Protein AF-A0A9W8CQY1-F1 (afdb_monomer_lite)

Structure (mmCIF, N/CA/C/O backbone):
data_AF-A0A9W8CQY1-F1
#
_entry.id   AF-A0A9W8CQY1-F1
#
loop_
_atom_site.group_PDB
_atom_site.id
_atom_site.type_symbol
_atom_site.label_atom_id
_atom_site.label_alt_id
_atom_site.label_comp_id
_atom_site.label_asym_id
_atom_site.label_entity_id
_atom_site.label_seq_id
_atom_site.pdbx_PDB_ins_code
_atom_site.Cartn_x
_atom_site.Cartn_y
_atom_site.Cartn_z
_atom_site.occupancy
_atom_site.B_iso_or_equiv
_atom_site.auth_seq_id
_atom_site.auth_comp_id
_atom_site.auth_asym_id
_atom_site.auth_atom_id
_atom_site.pdbx_PDB_model_num
ATOM 1 N N . MET A 1 1 ? -12.878 41.754 -20.329 1.00 38.31 1 MET A N 1
ATOM 2 C CA . MET A 1 1 ? -12.274 40.707 -21.181 1.00 38.31 1 MET A CA 1
ATOM 3 C C . MET A 1 1 ? -12.087 39.470 -20.319 1.00 38.31 1 MET A C 1
ATOM 5 O O . MET A 1 1 ? -11.327 39.525 -19.364 1.00 38.31 1 MET A O 1
ATOM 9 N N . GLY A 1 2 ? -12.893 38.433 -20.559 1.00 45.59 2 GLY A N 1
ATOM 10 C CA . GLY A 1 2 ? -12.951 37.233 -19.725 1.00 45.59 2 GLY A CA 1
ATOM 11 C C . GLY A 1 2 ? -11.709 36.362 -19.889 1.00 45.59 2 GLY A C 1
ATOM 12 O O . GLY A 1 2 ? -11.455 35.841 -20.972 1.00 45.59 2 GLY A O 1
ATOM 13 N N . GLY A 1 3 ? -10.945 36.204 -18.808 1.00 45.28 3 GLY A N 1
ATOM 14 C CA . GLY A 1 3 ? -9.911 35.182 -18.698 1.00 45.28 3 GLY A CA 1
ATOM 15 C C . GLY A 1 3 ? -10.585 33.842 -18.446 1.00 45.28 3 GLY A C 1
ATOM 16 O O . GLY A 1 3 ? -10.948 33.540 -17.314 1.00 45.28 3 GLY A O 1
ATOM 17 N N . GLY A 1 4 ? -10.808 33.076 -19.513 1.00 42.25 4 GLY A N 1
ATOM 18 C CA . GLY A 1 4 ? -11.344 31.724 -19.429 1.00 42.25 4 GLY A CA 1
ATOM 19 C C . GLY A 1 4 ? -10.431 30.850 -18.578 1.00 42.25 4 GLY A C 1
ATOM 20 O O . GLY A 1 4 ? -9.356 30.440 -19.016 1.00 42.25 4 GLY A O 1
ATOM 21 N N . CYS A 1 5 ? -10.869 30.564 -17.359 1.00 50.16 5 CYS A N 1
ATOM 22 C CA . CYS A 1 5 ? -10.367 29.485 -16.528 1.00 50.16 5 CYS A CA 1
ATOM 23 C C . CYS A 1 5 ? -10.627 28.172 -17.277 1.00 50.16 5 CYS A C 1
ATOM 25 O O . CYS A 1 5 ? -11.699 27.578 -17.193 1.00 50.16 5 CYS A O 1
ATOM 27 N N . ARG A 1 6 ? -9.641 27.750 -18.074 1.00 47.09 6 ARG A N 1
ATOM 28 C CA . ARG A 1 6 ? -9.613 26.457 -18.757 1.00 47.09 6 ARG A CA 1
ATOM 29 C C . ARG A 1 6 ? -9.433 25.374 -17.688 1.00 47.09 6 ARG A C 1
ATOM 31 O O . ARG A 1 6 ? -8.318 24.942 -17.410 1.00 47.09 6 ARG A O 1
ATOM 38 N N . TYR A 1 7 ? -10.535 25.002 -17.038 1.00 51.28 7 TYR A N 1
ATOM 39 C CA . TYR A 1 7 ? -10.606 23.799 -16.216 1.00 51.28 7 TYR A CA 1
ATOM 40 C C . TYR A 1 7 ? -10.305 22.574 -17.100 1.00 51.28 7 TYR A C 1
ATOM 42 O O . TYR A 1 7 ? -10.665 22.568 -18.278 1.00 51.28 7 TYR A O 1
ATOM 50 N N . PRO A 1 8 ? -9.567 21.577 -16.590 1.00 56.34 8 PRO A N 1
ATOM 51 C CA . PRO A 1 8 ? -8.800 20.677 -17.433 1.00 56.34 8 PRO A CA 1
ATOM 52 C C . PRO A 1 8 ? -9.6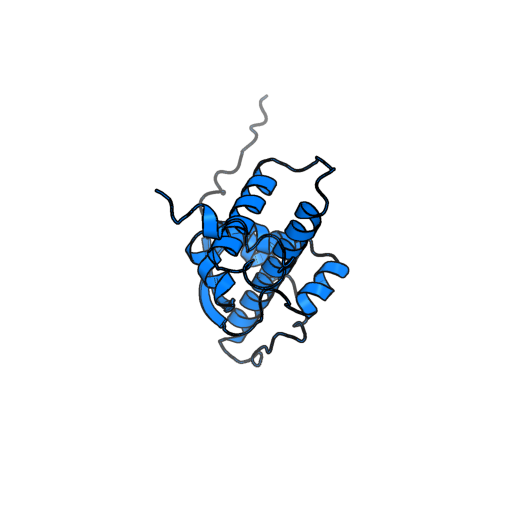37 19.477 -17.895 1.00 56.34 8 PRO A C 1
ATOM 54 O O . PRO A 1 8 ? -9.929 18.574 -17.118 1.00 56.34 8 PRO A O 1
ATOM 57 N N . ASP A 1 9 ? -9.889 19.383 -19.200 1.00 48.03 9 ASP A N 1
ATOM 58 C CA . ASP A 1 9 ? -10.390 18.179 -19.892 1.00 48.03 9 ASP A CA 1
ATOM 59 C C . ASP A 1 9 ? -9.465 16.938 -19.766 1.00 48.03 9 ASP A C 1
ATOM 61 O O . ASP A 1 9 ? -9.779 15.850 -20.247 1.00 48.03 9 ASP A O 1
ATOM 65 N N . GLY A 1 10 ? -8.314 17.067 -19.096 1.00 50.53 10 GLY A N 1
ATOM 66 C CA . GLY A 1 10 ? -7.319 16.006 -18.902 1.00 50.53 10 GLY A CA 1
ATOM 67 C C . GLY A 1 10 ? -7.582 15.044 -17.735 1.00 50.53 10 GLY A C 1
ATOM 68 O O . GLY A 1 10 ? -6.742 14.185 -17.471 1.00 50.53 10 GLY A O 1
ATOM 69 N N . ILE A 1 11 ? -8.709 15.166 -17.021 1.00 50.62 11 ILE A N 1
ATOM 70 C CA . ILE A 1 11 ? -9.059 14.280 -15.885 1.00 50.62 11 ILE A CA 1
ATOM 71 C C . ILE A 1 11 ? -9.580 12.911 -16.373 1.00 50.62 11 ILE A C 1
ATOM 73 O O . ILE A 1 11 ? -9.743 11.975 -15.591 1.00 50.62 11 ILE A O 1
ATOM 77 N N . ARG A 1 12 ? -9.779 12.744 -17.686 1.00 48.25 12 ARG A N 1
ATOM 78 C CA . ARG A 1 12 ? -10.209 11.481 -18.294 1.00 48.25 12 ARG A CA 1
ATOM 79 C C . ARG A 1 12 ? -9.063 10.460 -18.294 1.00 48.25 12 ARG A C 1
ATOM 81 O O . ARG A 1 12 ? -8.272 10.346 -19.223 1.00 48.25 12 ARG A O 1
ATOM 88 N N . GLU A 1 13 ? -8.992 9.740 -17.177 1.00 56.81 13 GLU A N 1
ATOM 89 C CA . GLU A 1 13 ? -8.629 8.323 -17.092 1.00 56.81 13 GLU A CA 1
ATOM 90 C C . GLU A 1 13 ? -7.217 7.960 -17.547 1.00 56.81 13 GLU A C 1
ATOM 92 O O . GLU A 1 13 ? -6.976 7.080 -18.371 1.00 56.81 13 GLU A O 1
ATOM 97 N N . SER A 1 14 ? -6.232 8.563 -16.892 1.00 62.22 14 SER A N 1
ATOM 98 C CA . SER A 1 14 ? -4.876 8.030 -16.915 1.00 62.22 14 SER A CA 1
ATOM 99 C C . SER A 1 14 ? -4.710 6.862 -15.930 1.00 62.22 14 SER A C 1
ATOM 101 O O . SER A 1 14 ? -3.939 6.925 -14.972 1.00 62.22 14 SER A O 1
ATOM 103 N N . VAL A 1 15 ? -5.478 5.792 -16.151 1.00 73.81 15 VAL A N 1
ATOM 104 C CA . VAL A 1 15 ? -5.429 4.574 -15.334 1.00 73.81 15 VAL A CA 1
ATOM 105 C C . VAL A 1 15 ? -4.154 3.799 -15.667 1.00 73.81 15 VAL A C 1
ATOM 107 O O . VAL A 1 15 ? -3.946 3.349 -16.791 1.00 73.81 15 VAL A O 1
ATOM 110 N N . HIS A 1 16 ? -3.287 3.638 -14.675 1.00 83.56 16 HIS A N 1
ATOM 111 C CA . HIS A 1 16 ? -2.088 2.820 -14.716 1.00 83.56 16 HIS A CA 1
ATOM 112 C C . HIS A 1 16 ? -2.330 1.521 -13.942 1.00 83.56 16 HIS A C 1
ATOM 114 O O . HIS A 1 16 ? -2.717 1.545 -12.777 1.00 83.56 16 HIS A O 1
ATOM 120 N N . ARG A 1 17 ? -2.104 0.369 -14.574 1.00 86.88 17 ARG A N 1
ATOM 121 C CA . ARG A 1 17 ? -2.207 -0.939 -13.914 1.00 86.88 17 ARG A CA 1
ATOM 122 C C . ARG A 1 17 ? -0.811 -1.464 -13.626 1.00 86.88 17 ARG A C 1
ATOM 124 O O . ARG A 1 17 ? -0.021 -1.605 -14.554 1.00 86.88 17 ARG A O 1
ATOM 131 N N . ALA A 1 18 ? -0.543 -1.789 -12.368 1.00 87.69 18 ALA A N 1
ATOM 132 C CA . ALA A 1 18 ? 0.718 -2.388 -11.952 1.00 87.69 18 ALA A CA 1
ATOM 133 C C . ALA A 1 18 ? 0.462 -3.667 -11.150 1.00 87.69 18 ALA A C 1
ATOM 135 O O . ALA A 1 18 ? -0.515 -3.769 -10.406 1.00 87.69 18 ALA A O 1
ATOM 136 N N . ARG A 1 19 ? 1.342 -4.656 -11.324 1.00 90.94 19 ARG A N 1
ATOM 137 C CA . ARG A 1 19 ? 1.359 -5.854 -10.481 1.00 90.94 19 ARG A CA 1
ATOM 138 C C . ARG A 1 19 ? 2.045 -5.511 -9.167 1.00 90.94 19 ARG A C 1
ATOM 140 O O . ARG A 1 19 ? 3.147 -4.969 -9.186 1.00 90.94 19 ARG A O 1
ATOM 147 N N . CYS A 1 20 ? 1.397 -5.843 -8.061 1.00 90.06 20 CYS A N 1
ATOM 148 C CA . CYS A 1 20 ? 1.885 -5.598 -6.714 1.00 90.06 20 CYS A CA 1
ATOM 149 C C . CYS A 1 20 ? 1.756 -6.884 -5.894 1.00 90.06 20 CYS A C 1
ATOM 151 O O . CYS A 1 20 ? 0.713 -7.538 -5.931 1.00 90.06 20 CYS A O 1
ATOM 153 N N . LYS A 1 21 ? 2.797 -7.231 -5.133 1.00 90.12 21 LYS A N 1
ATOM 154 C CA . LYS A 1 21 ? 2.744 -8.328 -4.158 1.00 90.12 21 LYS A CA 1
ATOM 155 C C . LYS A 1 21 ? 2.216 -7.773 -2.836 1.00 90.12 21 LYS A C 1
ATOM 157 O O . LYS A 1 21 ? 2.933 -7.046 -2.155 1.00 90.12 21 LYS A O 1
ATOM 162 N N . LEU A 1 22 ? 0.958 -8.057 -2.512 1.00 89.56 22 LEU A N 1
ATOM 163 C CA . LEU A 1 22 ? 0.265 -7.473 -1.362 1.00 89.56 22 LEU A CA 1
ATOM 164 C C . LEU A 1 22 ? -0.163 -8.540 -0.357 1.00 89.56 22 LEU A C 1
ATOM 166 O O . LEU A 1 22 ? -0.521 -9.639 -0.780 1.00 89.56 22 LEU A O 1
ATOM 170 N N . PRO A 1 23 ? -0.186 -8.225 0.950 1.00 88.56 23 PRO A N 1
ATOM 171 C CA . PRO A 1 23 ? -0.854 -9.056 1.943 1.00 88.56 23 PRO A CA 1
ATOM 172 C C . PRO A 1 23 ? -2.290 -9.380 1.520 1.00 88.56 23 PRO A C 1
ATOM 174 O O . PRO A 1 23 ? -2.999 -8.507 1.010 1.00 88.56 23 PRO A O 1
ATOM 177 N N . VAL A 1 24 ? -2.730 -10.619 1.751 1.00 85.94 24 VAL A N 1
ATOM 178 C CA . VAL A 1 24 ? -4.077 -11.092 1.370 1.00 85.94 24 VAL A CA 1
ATOM 179 C C . VAL A 1 24 ? -5.20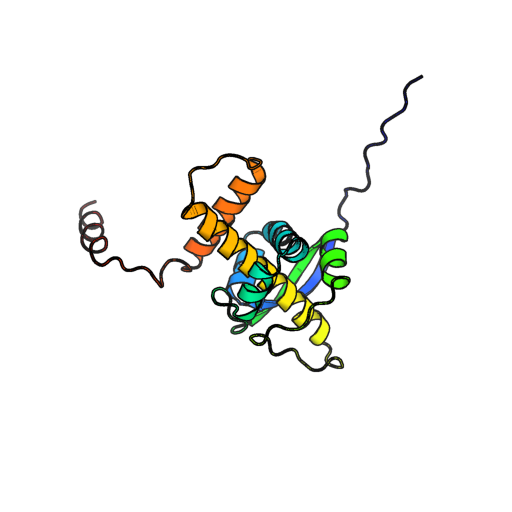9 -10.167 1.858 1.00 85.94 24 VAL A C 1
ATOM 181 O O . VAL A 1 24 ? -6.087 -9.861 1.050 1.00 85.94 24 VAL A O 1
ATOM 184 N N . PRO A 1 25 ? -5.196 -9.636 3.100 1.00 82.00 25 PRO A N 1
ATOM 185 C CA . PRO A 1 25 ? -6.254 -8.731 3.559 1.00 82.00 25 PRO A CA 1
ATOM 186 C C . PRO A 1 25 ? -6.356 -7.453 2.716 1.00 82.00 25 PRO A C 1
ATOM 188 O O . PRO A 1 25 ? -7.448 -7.006 2.379 1.00 82.00 25 PRO A O 1
ATOM 191 N N . ILE A 1 26 ? -5.211 -6.894 2.313 1.00 84.31 26 ILE A N 1
ATOM 192 C CA . ILE A 1 26 ? -5.153 -5.682 1.487 1.00 84.31 26 ILE A CA 1
ATOM 193 C C . ILE A 1 26 ? -5.601 -5.987 0.057 1.00 84.31 26 ILE A C 1
ATOM 195 O O . ILE A 1 26 ? -6.320 -5.199 -0.554 1.00 84.31 26 ILE A O 1
ATOM 199 N N . ALA A 1 27 ? -5.188 -7.135 -0.480 1.00 87.62 27 ALA A N 1
ATOM 200 C CA . ALA A 1 27 ? -5.620 -7.591 -1.794 1.00 87.62 27 ALA A CA 1
ATOM 201 C C . ALA A 1 27 ? -7.150 -7.724 -1.873 1.00 87.62 27 ALA A C 1
ATOM 203 O O . ALA A 1 27 ? -7.748 -7.253 -2.839 1.00 87.62 27 ALA A O 1
ATOM 204 N N . ASN A 1 28 ? -7.775 -8.300 -0.843 1.00 83.56 28 ASN A N 1
ATOM 205 C CA . ASN A 1 28 ? -9.229 -8.423 -0.770 1.00 83.56 28 ASN A CA 1
ATOM 206 C C . ASN A 1 28 ? -9.905 -7.056 -0.619 1.00 83.56 28 ASN A C 1
ATOM 208 O O . ASN A 1 28 ? -10.868 -6.775 -1.327 1.00 83.56 28 ASN A O 1
ATOM 212 N N . ALA A 1 29 ? -9.360 -6.176 0.225 1.00 81.56 29 ALA A N 1
ATOM 213 C CA . ALA A 1 29 ? -9.879 -4.824 0.392 1.00 81.56 29 ALA A CA 1
ATOM 214 C C . ALA A 1 29 ? -9.902 -4.032 -0.924 1.00 81.56 29 ALA A C 1
ATOM 216 O O . ALA A 1 29 ? -10.909 -3.421 -1.265 1.00 81.56 29 ALA A O 1
ATOM 217 N N . LEU A 1 30 ? -8.822 -4.107 -1.704 1.00 83.50 30 LEU A N 1
ATOM 218 C CA . LEU A 1 30 ? -8.735 -3.465 -3.018 1.00 83.50 30 LEU A CA 1
ATOM 219 C C . LEU A 1 30 ? -9.613 -4.127 -4.088 1.00 83.50 30 LEU A C 1
ATOM 221 O O . LEU A 1 30 ? -9.913 -3.493 -5.101 1.00 83.50 30 LEU A O 1
ATOM 225 N N . ALA A 1 31 ? -9.977 -5.398 -3.906 1.00 83.44 31 ALA A N 1
ATOM 226 C CA . ALA A 1 31 ? -10.900 -6.089 -4.798 1.00 83.44 31 ALA A CA 1
ATOM 227 C C . ALA A 1 31 ? -12.345 -5.613 -4.591 1.00 83.44 31 ALA A C 1
ATOM 229 O O . ALA A 1 31 ? -13.089 -5.520 -5.565 1.00 83.44 31 ALA A O 1
ATOM 230 N N . GLU A 1 32 ? -12.720 -5.293 -3.350 1.00 81.31 32 GLU A N 1
ATOM 231 C CA . GLU A 1 32 ? -14.036 -4.737 -3.027 1.00 81.31 32 GLU A CA 1
ATOM 232 C C . GLU A 1 32 ? -14.121 -3.244 -3.337 1.00 81.31 32 GLU A C 1
ATOM 234 O O . GLU A 1 32 ? -15.054 -2.809 -4.009 1.00 81.31 32 GLU A O 1
ATOM 239 N N . ASP A 1 33 ? -13.124 -2.476 -2.895 1.00 78.19 33 ASP A N 1
ATOM 240 C CA . ASP A 1 33 ? -13.054 -1.041 -3.136 1.00 78.19 33 ASP A CA 1
ATOM 241 C C . ASP A 1 33 ? -11.665 -0.619 -3.656 1.00 78.19 33 ASP A C 1
ATOM 243 O O . ASP A 1 33 ? -10.721 -0.390 -2.887 1.00 78.19 33 ASP A O 1
ATOM 247 N N . PRO A 1 34 ? -11.513 -0.463 -4.984 1.00 81.38 34 PRO A N 1
ATOM 248 C CA . PRO A 1 34 ? -10.261 -0.020 -5.576 1.00 81.38 34 PRO A CA 1
ATOM 249 C C . PRO A 1 34 ? -9.949 1.461 -5.305 1.00 81.38 34 PRO A C 1
ATOM 251 O O . PRO A 1 34 ? -8.830 1.881 -5.598 1.00 81.38 34 PRO A O 1
ATOM 254 N N . GLN A 1 35 ? -10.880 2.270 -4.779 1.00 80.62 35 GLN A N 1
ATOM 255 C CA . GLN A 1 35 ? -10.640 3.692 -4.494 1.00 80.62 35 GLN A CA 1
ATOM 256 C C . GLN A 1 35 ? -9.749 3.895 -3.261 1.00 80.62 35 GLN A C 1
ATOM 258 O O . GLN A 1 35 ? -9.007 4.878 -3.195 1.00 80.62 35 GLN A O 1
ATOM 263 N N . LEU A 1 36 ? -9.714 2.918 -2.348 1.00 82.06 36 LEU A N 1
ATOM 264 C CA . LEU A 1 36 ? -8.885 2.935 -1.135 1.00 82.06 36 LEU A CA 1
ATOM 265 C C . LEU A 1 36 ? -7.389 3.083 -1.413 1.00 82.06 36 LEU A C 1
ATOM 267 O O . LEU A 1 36 ? -6.637 3.588 -0.575 1.00 82.06 36 LEU A O 1
ATOM 271 N N . ILE A 1 37 ? -6.943 2.689 -2.608 1.00 86.56 37 ILE A N 1
ATOM 272 C CA . ILE A 1 37 ? -5.551 2.861 -3.017 1.00 86.56 37 ILE A CA 1
ATOM 273 C C . ILE A 1 37 ? -5.122 4.331 -2.993 1.00 86.56 37 ILE A C 1
ATOM 275 O O . ILE A 1 37 ? -3.962 4.620 -2.710 1.00 86.56 37 ILE A O 1
ATOM 279 N N . ALA A 1 38 ? -6.043 5.262 -3.263 1.00 84.94 38 ALA A N 1
ATOM 280 C CA . ALA A 1 38 ? -5.760 6.690 -3.258 1.00 84.94 38 ALA A CA 1
ATOM 281 C C . ALA A 1 38 ? -5.333 7.153 -1.865 1.00 84.94 38 ALA A C 1
ATOM 283 O O . ALA A 1 38 ? -4.241 7.702 -1.713 1.00 84.94 38 ALA A O 1
ATOM 284 N N . ALA A 1 39 ? -6.146 6.832 -0.857 1.00 83.19 39 ALA A N 1
ATOM 285 C CA . ALA A 1 39 ? -5.869 7.160 0.533 1.00 83.19 39 ALA A CA 1
ATOM 286 C C . ALA A 1 39 ? -4.566 6.501 1.013 1.00 83.19 39 ALA A C 1
ATOM 288 O O . ALA A 1 39 ? -3.755 7.140 1.681 1.00 83.19 39 ALA A O 1
ATOM 289 N N . ALA A 1 40 ? -4.320 5.239 0.637 1.00 87.00 40 ALA A N 1
ATOM 290 C CA . ALA A 1 40 ? -3.115 4.523 1.058 1.00 87.00 40 ALA A CA 1
ATOM 291 C C . ALA A 1 40 ? -1.842 5.159 0.480 1.00 87.00 40 ALA A C 1
ATOM 293 O O . ALA A 1 40 ? -0.836 5.307 1.176 1.00 87.00 40 ALA A O 1
ATOM 294 N N . VAL A 1 41 ? -1.886 5.572 -0.790 1.00 87.69 41 VAL A N 1
ATOM 295 C CA . VAL A 1 41 ? -0.778 6.274 -1.452 1.00 87.69 41 VAL A CA 1
ATOM 296 C C . VAL A 1 41 ? -0.514 7.625 -0.798 1.00 87.69 41 VAL A C 1
ATOM 298 O O . VAL A 1 41 ? 0.646 7.999 -0.622 1.00 87.69 41 VAL A O 1
ATOM 301 N N . GLU A 1 42 ? -1.564 8.363 -0.447 1.00 85.62 42 GLU A N 1
ATOM 302 C CA . GLU A 1 42 ? -1.424 9.664 0.204 1.00 85.62 42 GLU A CA 1
ATOM 303 C C . GLU A 1 42 ? -0.846 9.539 1.605 1.00 85.62 42 GLU A C 1
ATOM 305 O O . GLU A 1 42 ? 0.161 10.187 1.877 1.00 85.62 42 GLU A O 1
ATOM 310 N N . ALA A 1 43 ? -1.365 8.625 2.426 1.00 85.31 43 ALA A N 1
ATOM 311 C CA . ALA A 1 43 ? -0.826 8.345 3.754 1.00 85.31 43 ALA A CA 1
ATOM 312 C C . ALA A 1 43 ? 0.648 7.918 3.714 1.00 85.31 43 ALA A C 1
ATOM 314 O O . ALA A 1 43 ? 1.442 8.297 4.573 1.00 85.31 43 ALA A O 1
ATOM 315 N N . PHE A 1 44 ? 1.044 7.153 2.694 1.00 86.25 44 PHE A N 1
ATOM 316 C CA . PHE A 1 44 ? 2.441 6.788 2.488 1.00 86.25 44 PHE A CA 1
ATOM 317 C C . PHE A 1 44 ? 3.318 7.981 2.078 1.00 86.25 44 PHE A C 1
ATOM 319 O O . PHE A 1 44 ? 4.485 8.063 2.477 1.00 86.25 44 PHE A O 1
ATOM 326 N N . TYR A 1 45 ? 2.788 8.880 1.247 1.00 83.81 45 TYR A N 1
ATOM 327 C CA . TYR A 1 45 ? 3.514 10.045 0.748 1.00 83.81 45 TYR A CA 1
ATOM 328 C C . TYR A 1 45 ? 3.662 11.133 1.818 1.00 83.81 45 TYR A C 1
ATOM 330 O O . TYR A 1 45 ? 4.734 11.716 1.941 1.00 83.81 45 TYR A O 1
ATOM 338 N N . SER A 1 46 ? 2.625 11.372 2.621 1.00 82.31 46 SER A N 1
ATOM 339 C CA . SER A 1 46 ? 2.612 12.358 3.707 1.00 82.31 46 SER A CA 1
ATOM 340 C C . SER A 1 46 ? 3.162 11.812 5.029 1.00 82.31 46 SER A C 1
ATOM 342 O O . SER A 1 46 ? 2.848 12.357 6.084 1.00 82.31 46 SER A O 1
ATOM 344 N N . ARG A 1 47 ? 3.908 10.699 5.006 1.00 79.75 47 ARG A N 1
ATOM 345 C CA . ARG A 1 47 ? 4.254 9.976 6.232 1.00 79.75 47 ARG A CA 1
ATOM 346 C C . ARG A 1 47 ? 5.276 10.708 7.104 1.00 79.75 47 ARG A C 1
ATOM 348 O O . ARG A 1 47 ? 6.307 11.167 6.614 1.00 79.75 47 ARG A O 1
ATOM 355 N N . ASP A 1 48 ? 5.059 10.662 8.413 1.00 80.44 48 ASP A N 1
ATOM 356 C CA . ASP A 1 48 ? 5.984 11.173 9.426 1.00 80.44 48 ASP A CA 1
ATOM 357 C C . ASP A 1 48 ? 7.005 10.115 9.903 1.00 80.44 48 ASP A C 1
ATOM 359 O O . ASP A 1 48 ? 6.814 8.901 9.728 1.00 80.44 48 ASP A O 1
ATOM 363 N N . PRO A 1 49 ? 8.095 10.520 10.589 1.00 79.00 49 PRO A N 1
ATOM 364 C CA . PRO A 1 49 ? 9.059 9.585 11.178 1.00 79.00 49 PRO A CA 1
ATOM 365 C C . PRO A 1 49 ? 8.430 8.587 12.163 1.00 79.00 49 PRO A C 1
ATOM 367 O O . PRO A 1 49 ? 8.871 7.440 12.250 1.00 79.00 49 PRO A O 1
ATOM 370 N N . ALA A 1 50 ? 7.381 8.992 12.887 1.00 77.94 50 ALA A N 1
ATOM 371 C CA . ALA A 1 50 ? 6.630 8.106 13.776 1.00 77.94 50 ALA A CA 1
ATOM 372 C C . ALA A 1 50 ? 5.878 7.016 12.994 1.00 77.94 50 ALA A C 1
ATOM 374 O O . ALA A 1 50 ? 5.951 5.840 13.345 1.00 77.94 50 ALA A O 1
ATOM 375 N N . GLN A 1 51 ? 5.231 7.388 11.889 1.00 79.25 51 GLN A N 1
ATOM 376 C CA . GLN A 1 51 ? 4.508 6.473 11.002 1.00 79.25 51 GLN A CA 1
ATOM 377 C C . GLN A 1 51 ? 5.458 5.511 10.277 1.00 79.25 51 GLN A C 1
ATOM 379 O O . GLN A 1 51 ? 5.155 4.331 10.125 1.00 79.25 51 GLN A O 1
ATOM 384 N N . THR A 1 52 ? 6.666 5.969 9.939 1.00 78.25 52 THR A N 1
ATOM 385 C CA . THR A 1 52 ? 7.714 5.112 9.360 1.00 78.25 52 THR A CA 1
ATOM 386 C C . THR A 1 52 ? 8.118 3.968 10.302 1.00 78.25 52 THR A C 1
ATOM 388 O O . THR A 1 52 ? 8.420 2.871 9.833 1.00 78.25 52 THR A O 1
ATOM 391 N N . LYS A 1 53 ? 8.081 4.172 11.629 1.00 78.75 53 LYS A N 1
ATOM 392 C CA . LYS A 1 53 ? 8.341 3.097 12.606 1.00 78.75 53 LYS A CA 1
ATOM 393 C C . LYS A 1 53 ? 7.237 2.038 12.619 1.00 78.75 53 LYS A C 1
ATOM 395 O O . LYS A 1 53 ? 7.549 0.864 12.787 1.00 78.75 53 LYS A O 1
ATOM 400 N N . VAL A 1 54 ? 5.982 2.440 12.411 1.00 76.75 54 VAL A N 1
ATOM 401 C CA . VAL A 1 54 ? 4.830 1.523 12.330 1.00 76.75 54 VAL A CA 1
ATOM 402 C C . VAL A 1 54 ? 4.943 0.646 11.081 1.00 76.75 54 VAL A C 1
ATOM 404 O O . VAL A 1 54 ? 4.883 -0.576 11.185 1.00 76.75 54 VAL A O 1
ATOM 407 N N . CYS A 1 55 ? 5.279 1.245 9.931 1.00 78.62 55 CYS A N 1
ATOM 408 C CA . CYS A 1 55 ? 5.630 0.510 8.707 1.00 78.62 55 CYS A CA 1
ATOM 409 C C . CYS A 1 55 ? 6.797 -0.466 8.904 1.00 78.62 55 CYS A C 1
ATOM 411 O O . CYS A 1 55 ? 6.913 -1.449 8.182 1.00 78.62 55 CYS A O 1
ATOM 413 N N . GLY A 1 56 ? 7.684 -0.169 9.859 1.00 74.50 56 GLY A N 1
ATOM 414 C CA . GLY A 1 56 ? 8.784 -1.025 10.294 1.00 74.50 56 GLY A CA 1
ATOM 415 C C . GLY A 1 56 ? 8.325 -2.389 10.802 1.00 74.50 56 GLY A C 1
ATOM 416 O O . GLY A 1 56 ? 8.974 -3.398 10.524 1.00 74.50 56 GLY A O 1
ATOM 417 N N . ARG A 1 57 ? 7.228 -2.390 11.563 1.00 72.62 57 ARG A N 1
ATOM 418 C CA . ARG A 1 57 ? 6.723 -3.561 12.281 1.00 72.62 57 ARG A CA 1
ATOM 419 C C . ARG A 1 57 ? 5.635 -4.302 11.518 1.00 72.62 57 ARG A C 1
ATOM 421 O O . ARG A 1 57 ? 5.575 -5.515 11.654 1.00 72.62 57 ARG A O 1
ATOM 428 N N . MET A 1 58 ? 4.838 -3.593 10.708 1.00 76.38 58 MET A N 1
ATOM 429 C CA . MET A 1 58 ? 3.704 -4.173 9.972 1.00 76.38 58 MET A CA 1
ATOM 430 C C . MET A 1 58 ? 2.823 -5.028 10.896 1.00 76.38 58 MET A C 1
ATOM 432 O O . MET A 1 58 ? 2.547 -6.188 10.599 1.00 76.38 58 MET A O 1
ATOM 436 N N . GLU A 1 59 ? 2.463 -4.472 12.059 1.00 72.00 59 GLU A N 1
ATOM 437 C CA . GLU A 1 59 ? 1.725 -5.200 13.100 1.00 72.00 59 GLU A CA 1
ATOM 438 C C . GLU A 1 59 ? 0.331 -5.587 12.597 1.00 72.00 59 GLU A C 1
ATOM 440 O O . GLU A 1 59 ? -0.144 -6.674 12.921 1.00 72.00 59 GLU A O 1
ATOM 445 N N . ARG A 1 60 ? -0.306 -4.746 11.763 1.00 74.38 60 ARG A N 1
ATOM 446 C CA . ARG A 1 60 ? -1.631 -5.055 11.227 1.00 74.38 60 ARG A CA 1
ATOM 447 C C . ARG A 1 60 ? -1.615 -5.909 9.981 1.00 74.38 60 ARG A C 1
ATOM 449 O O . ARG A 1 60 ? -2.405 -6.846 9.878 1.00 74.38 60 ARG A O 1
ATOM 456 N N . PHE A 1 61 ? -0.799 -5.537 9.005 1.00 81.31 61 PHE A N 1
ATOM 457 C CA . PHE A 1 61 ? -0.766 -6.196 7.708 1.00 81.31 61 PHE A CA 1
ATOM 458 C C . PHE A 1 61 ? 0.567 -6.913 7.531 1.00 81.31 61 PHE A C 1
ATOM 460 O O . PHE A 1 61 ? 1.453 -6.389 6.847 1.00 81.31 61 PHE A O 1
ATOM 467 N N . PRO A 1 62 ? 0.728 -8.112 8.121 1.00 80.19 62 PRO A N 1
ATOM 468 C CA . PRO A 1 62 ? 1.961 -8.856 7.970 1.00 80.19 62 PRO A CA 1
ATOM 469 C C . PRO A 1 62 ? 2.246 -9.104 6.477 1.00 80.19 62 PRO A C 1
ATOM 471 O O . PRO A 1 62 ? 1.324 -9.317 5.682 1.00 80.19 62 PRO A O 1
ATOM 474 N N . PRO A 1 63 ? 3.522 -9.057 6.065 1.00 79.50 63 PRO A N 1
ATOM 475 C CA . PRO A 1 63 ? 3.925 -9.181 4.663 1.00 79.50 63 PRO A CA 1
ATOM 476 C C . PRO A 1 63 ? 3.608 -10.558 4.065 1.00 79.50 63 PRO A C 1
ATOM 478 O O . PRO A 1 63 ? 3.529 -10.696 2.841 1.00 79.50 63 PRO A O 1
ATOM 481 N N . GLU A 1 64 ? 3.398 -11.565 4.912 1.00 81.81 64 GLU A N 1
ATOM 482 C CA . GLU A 1 64 ? 2.922 -12.889 4.533 1.00 81.81 64 GLU A CA 1
ATOM 483 C C . GLU A 1 64 ? 1.709 -13.288 5.391 1.00 81.81 64 GLU A C 1
ATOM 485 O O . GLU A 1 64 ? 1.685 -12.971 6.581 1.00 81.81 64 GLU A O 1
ATOM 490 N N . PRO A 1 65 ? 0.700 -13.974 4.820 1.00 84.31 65 PRO A N 1
ATOM 491 C CA . PRO A 1 65 ? 0.603 -14.423 3.429 1.00 84.31 65 PRO A CA 1
ATOM 492 C C . PRO A 1 65 ? 0.350 -13.267 2.445 1.00 84.31 65 PRO A C 1
ATOM 494 O O . PRO A 1 65 ? -0.462 -12.375 2.699 1.00 84.31 65 PRO A O 1
ATOM 497 N N . SER A 1 66 ? 1.025 -13.300 1.290 1.00 85.50 66 SER A N 1
ATOM 498 C CA . SER A 1 66 ? 0.864 -12.310 0.216 1.00 85.50 66 SER A CA 1
ATOM 499 C C . SE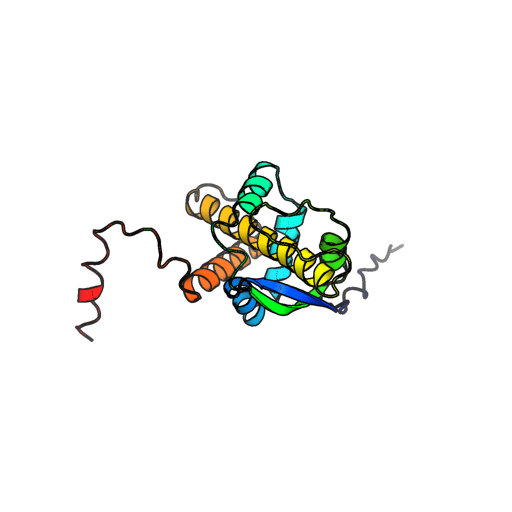R A 1 66 ? 0.484 -12.939 -1.120 1.00 85.50 66 SER A C 1
ATOM 501 O O . SER A 1 66 ? 0.879 -14.056 -1.447 1.00 85.50 66 SER A O 1
ATOM 503 N N . ALA A 1 67 ? -0.280 -12.189 -1.909 1.00 87.19 67 ALA A N 1
ATOM 504 C CA . ALA A 1 67 ? -0.747 -12.560 -3.233 1.00 87.19 67 ALA A CA 1
ATOM 505 C C . ALA A 1 67 ? -0.290 -11.531 -4.275 1.00 87.19 67 ALA A C 1
ATOM 507 O O . ALA A 1 67 ? -0.168 -10.333 -3.999 1.00 87.19 67 ALA A O 1
ATOM 508 N N . MET A 1 68 ? -0.044 -12.002 -5.496 1.00 89.56 68 MET A N 1
ATOM 509 C CA . MET A 1 68 ? 0.241 -11.132 -6.632 1.00 89.56 68 MET A CA 1
ATOM 510 C C . MET A 1 68 ? -1.075 -10.612 -7.207 1.00 89.56 68 MET A C 1
ATOM 512 O O . MET A 1 68 ? -1.864 -11.386 -7.747 1.00 89.56 68 MET A O 1
ATOM 516 N N . VAL A 1 69 ? -1.304 -9.303 -7.124 1.00 89.50 69 VAL A N 1
ATOM 517 C CA . VAL A 1 69 ? -2.545 -8.675 -7.592 1.00 89.50 69 VAL A CA 1
ATOM 518 C C . VAL A 1 69 ? -2.275 -7.508 -8.533 1.00 89.50 69 VAL A C 1
ATOM 520 O O . VAL A 1 69 ? -1.270 -6.806 -8.424 1.00 89.50 69 VAL A O 1
ATOM 523 N N . ALA A 1 70 ? -3.174 -7.304 -9.496 1.00 89.81 70 ALA A N 1
ATOM 524 C CA . ALA A 1 70 ? -3.111 -6.183 -10.426 1.00 89.81 70 ALA A CA 1
ATOM 525 C C . ALA A 1 70 ? -3.905 -5.001 -9.863 1.00 89.81 70 ALA A C 1
ATOM 527 O O . ALA A 1 70 ? -5.134 -4.978 -9.933 1.00 89.81 70 ALA A O 1
ATOM 528 N N . VAL A 1 71 ? -3.198 -4.010 -9.326 1.00 88.19 71 VAL A N 1
ATOM 529 C CA . VAL A 1 71 ? -3.811 -2.823 -8.725 1.00 88.19 71 VAL A CA 1
ATOM 530 C C . VAL A 1 71 ? -3.925 -1.714 -9.768 1.00 88.19 71 VAL A C 1
ATOM 532 O O . VAL A 1 71 ? -3.039 -1.519 -10.609 1.00 88.19 71 VAL A O 1
ATOM 535 N N . ARG A 1 72 ? -5.052 -1.001 -9.735 1.00 87.94 72 ARG A N 1
ATOM 536 C CA . ARG A 1 72 ? -5.325 0.155 -10.592 1.00 87.94 72 ARG A CA 1
ATOM 537 C C . ARG A 1 72 ? -4.934 1.419 -9.837 1.00 87.94 72 ARG A C 1
ATOM 539 O O . ARG A 1 72 ? -5.479 1.696 -8.782 1.00 87.94 72 ARG A O 1
ATOM 546 N N . PHE A 1 73 ? -4.021 2.182 -10.409 1.00 84.50 73 PHE A N 1
ATOM 547 C CA . PHE A 1 73 ? -3.595 3.493 -9.939 1.00 84.50 73 PHE A CA 1
ATOM 548 C C . PHE A 1 73 ? -3.976 4.537 -10.983 1.00 84.50 73 PHE A C 1
ATOM 550 O O . PHE A 1 73 ? -4.136 4.212 -12.157 1.00 84.50 73 PHE A O 1
ATOM 557 N N . ASN A 1 74 ? -4.046 5.807 -10.609 1.00 85.44 74 ASN A N 1
ATOM 558 C CA . ASN A 1 74 ? -3.879 6.878 -11.589 1.00 85.44 74 ASN A CA 1
ATOM 559 C C . ASN A 1 74 ? -2.378 7.167 -11.813 1.00 85.44 74 ASN A C 1
ATOM 561 O O . ASN A 1 74 ? -1.524 6.756 -11.019 1.00 85.44 74 ASN A O 1
ATOM 565 N N . ARG A 1 75 ? -2.025 7.869 -12.900 1.00 81.88 75 ARG A N 1
ATOM 566 C CA . ARG A 1 75 ? -0.615 8.192 -13.210 1.00 81.88 75 ARG A CA 1
ATOM 567 C C . ARG A 1 75 ? 0.102 8.909 -12.067 1.00 81.88 75 ARG A C 1
ATOM 569 O O . ARG A 1 75 ? 1.272 8.629 -11.826 1.00 81.88 75 ARG A O 1
ATOM 576 N N . VAL A 1 76 ? -0.587 9.806 -11.362 1.00 84.44 76 VAL A N 1
ATOM 577 C CA . VAL A 1 76 ? 0.003 10.603 -10.278 1.00 84.44 76 VAL A CA 1
ATOM 578 C C . VAL A 1 76 ? 0.302 9.732 -9.059 1.00 84.44 76 VAL A C 1
ATOM 580 O O . VAL A 1 76 ? 1.397 9.805 -8.517 1.00 84.44 76 VAL A O 1
ATOM 583 N N . GLN A 1 77 ? -0.626 8.868 -8.654 1.00 85.00 77 GLN A N 1
ATOM 584 C CA . GLN A 1 77 ? -0.457 7.915 -7.557 1.00 85.00 77 GLN A CA 1
ATOM 585 C C . GLN A 1 77 ? 0.698 6.959 -7.836 1.00 85.00 77 GLN A C 1
ATOM 587 O O . GLN A 1 77 ? 1.572 6.776 -6.989 1.00 85.00 77 GLN A O 1
ATOM 592 N N . TYR A 1 78 ? 0.736 6.392 -9.046 1.00 86.06 78 TYR A N 1
ATOM 593 C CA . TYR A 1 78 ? 1.835 5.524 -9.443 1.00 86.06 78 TYR A CA 1
ATOM 594 C C . TYR A 1 78 ? 3.169 6.274 -9.428 1.00 86.06 78 TYR A C 1
ATOM 596 O O . TYR A 1 78 ? 4.136 5.766 -8.873 1.00 86.06 78 TYR A O 1
ATOM 604 N N . ALA A 1 79 ? 3.227 7.494 -9.972 1.00 86.00 79 ALA A N 1
ATOM 605 C CA . ALA A 1 79 ? 4.441 8.307 -9.955 1.00 86.00 79 ALA A CA 1
ATOM 606 C C . ALA A 1 79 ? 4.894 8.646 -8.525 1.00 86.00 79 ALA A C 1
ATOM 608 O O . ALA A 1 79 ? 6.076 8.505 -8.220 1.00 86.00 79 ALA A O 1
ATOM 609 N N . LYS A 1 80 ? 3.967 9.014 -7.626 1.00 86.25 80 LYS A N 1
ATOM 610 C CA . LYS A 1 80 ? 4.252 9.244 -6.197 1.00 86.25 80 LYS A CA 1
ATOM 611 C C . LYS A 1 80 ? 4.908 8.013 -5.567 1.00 86.25 80 LYS A C 1
ATOM 613 O O . LYS A 1 80 ? 5.931 8.140 -4.901 1.00 86.25 80 LYS A O 1
ATOM 618 N N . LEU A 1 81 ? 4.368 6.819 -5.819 1.00 85.50 81 LEU A N 1
ATOM 619 C CA . LEU A 1 81 ? 4.945 5.574 -5.312 1.00 85.50 81 LEU A CA 1
ATOM 620 C C . LEU A 1 81 ? 6.284 5.244 -5.971 1.00 85.50 81 LEU A C 1
ATOM 622 O O . LEU A 1 81 ? 7.235 4.909 -5.272 1.00 85.50 81 LEU A O 1
ATOM 626 N N . ALA A 1 82 ? 6.375 5.307 -7.297 1.00 83.38 82 ALA A N 1
ATOM 627 C CA . ALA A 1 82 ? 7.549 4.893 -8.058 1.00 83.38 82 ALA A CA 1
ATOM 628 C C . ALA A 1 82 ? 8.766 5.779 -7.760 1.00 83.38 82 ALA A C 1
ATOM 630 O O . ALA A 1 82 ? 9.846 5.250 -7.497 1.00 83.38 82 ALA A O 1
ATOM 631 N N . SER A 1 83 ? 8.576 7.100 -7.727 1.00 82.38 83 SER A N 1
ATOM 632 C CA . SER A 1 83 ? 9.645 8.078 -7.498 1.00 82.38 83 SER A CA 1
ATOM 633 C C . SER A 1 83 ? 10.106 8.133 -6.043 1.00 82.38 83 SER A C 1
ATOM 635 O O . SER A 1 83 ? 11.245 8.504 -5.770 1.00 82.38 83 SER A O 1
ATOM 637 N N . HIS A 1 84 ? 9.249 7.755 -5.090 1.00 80.19 84 HIS A N 1
ATOM 638 C CA . HIS A 1 84 ? 9.614 7.791 -3.681 1.00 80.19 84 HIS A CA 1
ATOM 639 C C . HIS A 1 84 ? 10.477 6.573 -3.307 1.00 80.19 84 HIS A C 1
ATOM 641 O O . HIS A 1 84 ? 9.973 5.473 -3.063 1.00 80.19 84 HIS A O 1
ATOM 647 N N . GLY A 1 85 ? 11.793 6.765 -3.203 1.00 73.31 85 GLY A N 1
ATOM 648 C CA . GLY A 1 85 ? 12.713 5.761 -2.662 1.00 73.31 85 GLY A CA 1
ATOM 649 C C . GLY A 1 85 ? 12.421 5.483 -1.185 1.00 73.31 85 GLY A C 1
ATOM 650 O O . GLY A 1 85 ? 12.308 6.415 -0.393 1.00 73.31 85 GLY A O 1
ATOM 651 N N . VAL A 1 86 ? 12.253 4.215 -0.806 1.00 72.50 86 VAL A N 1
ATOM 652 C CA . VAL A 1 86 ? 12.049 3.808 0.593 1.00 72.50 86 VAL A CA 1
ATOM 653 C C . VAL A 1 86 ? 12.931 2.615 0.897 1.00 72.50 86 VAL A C 1
ATOM 655 O O . VAL A 1 86 ? 13.000 1.671 0.112 1.00 72.50 86 VAL A O 1
ATOM 658 N N . ARG A 1 87 ? 13.611 2.678 2.045 1.00 75.06 87 ARG A N 1
ATOM 659 C CA . ARG A 1 87 ? 14.341 1.540 2.593 1.00 75.06 87 ARG A CA 1
ATOM 660 C C . ARG A 1 87 ? 13.334 0.483 3.023 1.00 75.06 87 ARG A C 1
ATOM 662 O O . ARG A 1 87 ? 12.399 0.810 3.749 1.00 75.06 87 ARG A O 1
ATOM 669 N N . ALA A 1 88 ? 13.542 -0.755 2.588 1.00 74.19 88 ALA A N 1
ATOM 670 C CA . ALA A 1 88 ? 12.684 -1.862 2.978 1.00 74.19 88 ALA A CA 1
ATOM 671 C C . ALA A 1 88 ? 12.601 -1.967 4.513 1.00 74.19 88 ALA A C 1
ATOM 673 O O . ALA A 1 88 ? 13.652 -2.003 5.165 1.00 74.19 88 ALA A O 1
ATOM 674 N N . PRO A 1 89 ? 11.390 -1.974 5.098 1.00 74.31 89 PRO A N 1
ATOM 675 C CA . PRO A 1 89 ? 11.193 -2.324 6.497 1.00 74.31 89 PRO A CA 1
ATOM 676 C C . PRO A 1 89 ? 11.747 -3.717 6.796 1.00 74.31 89 PRO A C 1
ATOM 678 O O . PRO A 1 89 ? 11.695 -4.590 5.934 1.00 74.31 89 PRO A O 1
ATOM 681 N N . ALA A 1 90 ? 12.208 -3.950 8.027 1.00 72.38 90 ALA A N 1
ATOM 682 C CA . ALA A 1 90 ? 12.756 -5.247 8.436 1.00 72.38 90 ALA A CA 1
ATOM 683 C C . ALA A 1 90 ? 11.753 -6.406 8.278 1.00 72.38 90 ALA A C 1
ATOM 685 O O . ALA A 1 90 ? 12.165 -7.541 8.065 1.00 72.38 90 ALA A O 1
ATOM 686 N N . ALA A 1 91 ? 10.450 -6.112 8.343 1.00 73.81 91 ALA A N 1
ATOM 687 C CA . ALA A 1 91 ? 9.395 -7.088 8.105 1.00 73.81 91 ALA A CA 1
ATOM 688 C C . ALA A 1 91 ? 9.368 -7.603 6.650 1.00 73.81 91 ALA A C 1
ATOM 690 O O . ALA A 1 91 ? 9.021 -8.757 6.417 1.00 73.81 91 ALA A O 1
ATOM 691 N N . PHE A 1 92 ? 9.746 -6.787 5.659 1.00 77.25 92 PHE A N 1
ATOM 692 C CA . PHE A 1 92 ? 9.660 -7.170 4.249 1.00 77.25 92 PHE A CA 1
ATOM 693 C C . PHE A 1 92 ? 10.947 -7.808 3.741 1.00 77.25 92 PHE A C 1
ATOM 695 O O . PHE A 1 92 ? 12.001 -7.175 3.677 1.00 77.25 92 PHE A O 1
ATOM 702 N N . GLN A 1 93 ? 10.823 -9.035 3.247 1.00 77.12 93 GLN A N 1
ATOM 703 C CA . GLN A 1 93 ? 11.867 -9.692 2.472 1.00 77.12 93 GLN A CA 1
ATOM 704 C C . GLN A 1 93 ? 11.664 -9.371 0.990 1.00 77.12 93 GLN A C 1
ATOM 706 O O . GLN A 1 93 ? 10.826 -9.966 0.309 1.00 77.12 93 GLN A O 1
ATOM 711 N N . LEU A 1 94 ? 12.398 -8.375 0.491 1.00 81.25 94 LEU A N 1
ATOM 712 C CA . LEU A 1 94 ? 12.389 -8.059 -0.934 1.00 81.25 94 LEU A CA 1
ATOM 713 C C . LEU A 1 94 ? 13.271 -9.055 -1.703 1.00 81.25 94 LEU A C 1
ATOM 715 O O . LEU A 1 94 ? 14.361 -9.387 -1.233 1.00 81.25 94 LEU A O 1
ATOM 719 N N . PRO A 1 95 ? 12.838 -9.506 -2.894 1.00 83.44 95 PRO A N 1
ATOM 720 C CA . PRO A 1 95 ? 13.680 -10.319 -3.762 1.00 83.44 95 PRO A CA 1
ATOM 721 C C . PRO A 1 95 ? 14.885 -9.499 -4.269 1.00 83.44 95 PRO A C 1
ATOM 723 O O . PRO A 1 95 ? 14.887 -8.270 -4.157 1.00 83.44 95 PRO A O 1
ATOM 726 N N . PRO A 1 96 ? 15.914 -10.144 -4.842 1.00 85.25 96 PRO A N 1
ATOM 727 C CA . PRO A 1 96 ? 17.044 -9.432 -5.433 1.00 85.25 96 PRO A CA 1
ATOM 728 C C . PRO A 1 96 ? 16.589 -8.477 -6.554 1.00 85.25 96 PRO A C 1
ATOM 730 O O . PRO A 1 96 ? 15.593 -8.761 -7.225 1.00 85.25 96 PRO A O 1
ATOM 733 N N . PRO A 1 97 ? 17.312 -7.366 -6.790 1.00 82.44 97 PRO A N 1
ATOM 734 C CA . PRO A 1 97 ? 16.922 -6.334 -7.756 1.00 82.44 97 PRO A CA 1
ATOM 735 C C . PRO A 1 97 ? 16.832 -6.836 -9.204 1.00 82.44 97 PRO A C 1
ATOM 737 O O . PRO A 1 97 ? 16.073 -6.271 -9.990 1.00 82.44 97 PRO A O 1
ATOM 740 N N . ASP A 1 98 ? 17.550 -7.912 -9.538 1.00 86.44 98 ASP A N 1
ATOM 741 C CA . ASP A 1 98 ? 17.507 -8.572 -10.849 1.00 86.44 98 ASP A CA 1
ATOM 742 C C . ASP A 1 98 ? 16.257 -9.443 -11.055 1.00 86.44 98 ASP A C 1
ATOM 744 O O . ASP A 1 98 ? 15.973 -9.883 -12.169 1.00 86.44 98 ASP A O 1
ATOM 748 N N . SER A 1 99 ? 15.484 -9.700 -9.995 1.00 87.06 99 SER A N 1
ATOM 749 C CA . SER A 1 99 ? 14.254 -10.477 -10.102 1.00 87.06 99 SER A CA 1
ATOM 750 C C . SER A 1 99 ? 13.155 -9.676 -10.811 1.00 87.06 99 SER A C 1
ATOM 752 O O . SER A 1 99 ? 12.917 -8.510 -10.468 1.00 87.06 99 SER A O 1
ATOM 754 N N . PRO A 1 100 ? 12.387 -10.297 -11.728 1.00 85.19 100 PRO A N 1
ATOM 755 C CA . PRO A 1 100 ? 11.222 -9.654 -12.337 1.00 85.19 100 PRO A CA 1
ATOM 756 C C . PRO A 1 100 ? 10.169 -9.231 -11.297 1.00 85.19 100 PRO A C 1
ATOM 758 O O . PRO A 1 100 ? 9.441 -8.259 -11.514 1.00 85.19 100 PRO A O 1
ATOM 761 N N . ASP A 1 101 ? 10.132 -9.897 -10.139 1.00 86.06 101 ASP A N 1
ATOM 762 C CA . ASP A 1 101 ? 9.184 -9.617 -9.060 1.00 86.06 101 ASP A CA 1
ATOM 763 C C . ASP A 1 101 ? 9.635 -8.487 -8.127 1.00 86.06 101 ASP A C 1
ATOM 765 O O . ASP A 1 101 ? 8.866 -8.060 -7.261 1.00 86.06 101 ASP A O 1
ATOM 769 N N . TYR A 1 102 ? 10.852 -7.957 -8.295 1.00 87.62 102 TYR A N 1
ATOM 770 C CA . TYR A 1 102 ? 11.375 -6.880 -7.454 1.00 87.62 102 TYR A CA 1
ATOM 771 C C . TYR A 1 102 ? 10.491 -5.640 -7.497 1.00 87.62 102 TYR A C 1
ATOM 773 O O . TYR A 1 102 ? 10.066 -5.135 -6.458 1.00 87.62 102 TYR A O 1
ATOM 781 N N . LYS A 1 103 ? 10.122 -5.190 -8.699 1.00 87.38 103 LYS A N 1
ATOM 782 C CA . LYS A 1 103 ? 9.258 -4.012 -8.868 1.00 87.38 103 LYS A CA 1
ATOM 783 C C . LYS A 1 103 ? 7.887 -4.225 -8.226 1.00 87.38 103 LYS A C 1
ATOM 785 O O . LYS A 1 103 ? 7.397 -3.334 -7.537 1.00 87.38 103 LYS A O 1
ATOM 790 N N . ALA A 1 104 ? 7.301 -5.410 -8.402 1.00 89.25 104 ALA A N 1
ATOM 791 C CA . ALA A 1 104 ? 6.002 -5.748 -7.827 1.00 89.25 104 ALA A CA 1
ATOM 792 C C . ALA A 1 104 ? 6.047 -5.839 -6.294 1.00 89.25 104 ALA A C 1
ATOM 794 O O . ALA A 1 104 ? 5.115 -5.405 -5.617 1.00 89.25 104 ALA A O 1
ATOM 795 N N . SER A 1 105 ? 7.146 -6.355 -5.745 1.00 88.44 105 SER A N 1
ATOM 796 C CA . SER A 1 105 ? 7.361 -6.482 -4.301 1.00 88.44 105 SER A CA 1
ATOM 797 C C . SER A 1 105 ? 7.622 -5.126 -3.651 1.00 88.44 105 SER A C 1
ATOM 799 O O . SER A 1 105 ? 7.048 -4.824 -2.611 1.00 88.44 105 SER A O 1
ATOM 801 N N . VAL A 1 106 ? 8.408 -4.259 -4.298 1.00 89.31 106 VAL A N 1
ATOM 802 C CA . VAL A 1 106 ? 8.652 -2.886 -3.834 1.00 89.31 106 VAL A CA 1
ATOM 803 C C . VAL A 1 106 ? 7.369 -2.059 -3.866 1.00 89.31 106 VAL A C 1
ATOM 805 O O . VAL A 1 106 ? 7.070 -1.368 -2.896 1.00 89.31 106 VAL A O 1
ATOM 808 N N . LEU A 1 107 ? 6.596 -2.113 -4.955 1.00 89.69 107 LEU A N 1
ATOM 809 C CA . LEU A 1 107 ? 5.317 -1.399 -5.031 1.00 89.69 107 LEU A CA 1
ATOM 810 C C . LEU A 1 107 ? 4.320 -1.930 -3.999 1.00 89.69 107 LEU A C 1
ATOM 812 O O . LEU A 1 107 ? 3.679 -1.139 -3.310 1.00 89.69 107 LEU A O 1
ATOM 816 N N . GLY A 1 108 ? 4.237 -3.252 -3.857 1.00 89.06 108 GLY A N 1
ATOM 817 C CA . GLY A 1 108 ? 3.383 -3.902 -2.873 1.00 89.06 108 GLY A CA 1
ATOM 818 C C . GLY A 1 108 ? 3.729 -3.513 -1.438 1.00 89.06 108 GLY A C 1
ATOM 819 O O . GLY A 1 108 ? 2.854 -3.093 -0.690 1.00 89.06 108 GLY A O 1
ATOM 820 N N . MET A 1 109 ? 5.016 -3.520 -1.092 1.00 90.12 109 MET A N 1
ATOM 821 C CA . MET A 1 109 ? 5.516 -3.034 0.194 1.00 90.12 109 MET A CA 1
ATOM 822 C C . MET A 1 109 ? 5.083 -1.590 0.465 1.00 90.12 109 MET A C 1
ATOM 824 O O . MET A 1 109 ? 4.556 -1.302 1.534 1.00 90.12 109 MET A O 1
ATOM 828 N N . LYS A 1 110 ? 5.257 -0.674 -0.498 1.00 90.56 110 LYS A N 1
ATOM 829 C CA . LYS A 1 110 ? 4.881 0.742 -0.318 1.00 90.56 110 LYS A CA 1
ATOM 830 C C . LYS A 1 110 ? 3.385 0.909 -0.060 1.00 90.56 110 LYS A C 1
ATOM 832 O O . LYS A 1 110 ? 2.993 1.656 0.831 1.00 90.56 110 LYS A O 1
ATOM 837 N N . VAL A 1 111 ? 2.561 0.195 -0.821 1.00 90.25 111 VAL A N 1
ATOM 838 C CA . VAL A 1 111 ? 1.105 0.203 -0.647 1.00 90.25 111 VAL A CA 1
ATOM 839 C C . VAL A 1 111 ? 0.722 -0.384 0.709 1.00 90.25 111 VAL A C 1
ATOM 841 O O . VAL A 1 111 ? -0.057 0.230 1.430 1.00 90.25 111 VAL A O 1
ATOM 844 N N . ALA A 1 112 ? 1.304 -1.520 1.091 1.00 89.81 112 ALA A N 1
ATOM 845 C CA . ALA A 1 112 ? 1.027 -2.166 2.367 1.00 89.81 112 ALA A CA 1
ATOM 846 C C . ALA A 1 112 ? 1.407 -1.276 3.561 1.00 89.81 112 ALA A C 1
ATOM 848 O O . ALA A 1 112 ? 0.614 -1.117 4.483 1.00 89.81 112 ALA A O 1
ATOM 849 N N . CYS A 1 113 ? 2.556 -0.598 3.494 1.00 88.44 113 CYS A N 1
ATOM 850 C CA . CYS A 1 113 ? 2.929 0.430 4.463 1.00 88.44 113 CYS A CA 1
ATOM 851 C C . CYS A 1 113 ? 1.919 1.591 4.505 1.00 88.44 113 CYS A C 1
ATOM 853 O O . CYS A 1 113 ? 1.594 2.076 5.582 1.00 88.44 113 CYS A O 1
ATOM 855 N N . GLY A 1 114 ? 1.401 2.038 3.358 1.00 89.00 114 GLY A N 1
ATOM 856 C CA . GLY A 1 114 ? 0.358 3.068 3.307 1.00 89.00 114 GLY A CA 1
ATOM 857 C C . GLY A 1 114 ? -0.925 2.654 4.031 1.00 89.00 114 GLY A C 1
ATOM 858 O O . GLY A 1 114 ? -1.475 3.430 4.812 1.00 89.00 114 GLY A O 1
ATOM 859 N N . PHE A 1 115 ? -1.361 1.409 3.837 1.00 87.12 115 PHE A N 1
ATOM 860 C CA . PHE A 1 115 ? -2.510 0.842 4.545 1.00 87.12 115 PHE A CA 1
ATOM 861 C C . PHE A 1 115 ? -2.275 0.704 6.052 1.00 87.12 115 PHE A C 1
ATOM 863 O O . PHE A 1 115 ? -3.174 1.002 6.837 1.00 87.12 115 PHE A O 1
ATOM 870 N N . GLU A 1 116 ? -1.071 0.314 6.465 1.00 86.31 116 GLU A N 1
ATOM 871 C CA . GLU A 1 116 ? -0.680 0.252 7.875 1.00 86.31 116 GLU A CA 1
ATOM 872 C C . GLU A 1 116 ? -0.787 1.635 8.547 1.00 86.31 116 GLU A C 1
ATOM 874 O O . GLU A 1 116 ? -1.374 1.775 9.623 1.00 86.31 116 GLU A O 1
ATOM 879 N N . ILE A 1 117 ? -0.280 2.680 7.879 1.00 85.38 117 ILE A N 1
ATOM 880 C CA . ILE A 1 117 ? -0.349 4.066 8.363 1.00 85.38 117 ILE A CA 1
ATOM 881 C C . ILE A 1 117 ? -1.798 4.531 8.477 1.00 85.38 117 ILE A C 1
ATOM 883 O O . ILE A 1 117 ? -2.170 5.101 9.504 1.00 85.38 117 ILE A O 1
ATOM 887 N N . LEU A 1 118 ? -2.612 4.292 7.444 1.00 83.94 118 LEU A N 1
ATOM 888 C CA . LEU A 1 118 ? -4.030 4.649 7.452 1.00 83.94 118 LEU A CA 1
ATOM 889 C C . LEU A 1 118 ? -4.758 4.005 8.623 1.00 83.94 118 LEU A C 1
ATOM 891 O O . LEU A 1 118 ? -5.421 4.690 9.398 1.00 83.94 118 LEU A O 1
ATOM 895 N N . ALA A 1 119 ? -4.596 2.694 8.776 1.00 81.06 119 ALA A N 1
ATOM 896 C CA . ALA A 1 119 ? -5.252 1.946 9.827 1.00 81.06 119 ALA A CA 1
ATOM 897 C C . ALA A 1 119 ? -4.870 2.468 11.215 1.00 81.06 119 ALA A C 1
ATOM 899 O O . ALA A 1 119 ? -5.743 2.700 12.054 1.00 81.06 119 ALA A O 1
ATOM 900 N N . ARG A 1 120 ? -3.581 2.756 11.434 1.00 81.19 120 ARG A N 1
ATOM 901 C CA . ARG A 1 120 ? -3.125 3.351 12.690 1.00 81.19 120 ARG A CA 1
ATOM 902 C C . ARG A 1 120 ? -3.673 4.762 12.901 1.00 81.19 120 ARG A C 1
ATOM 904 O O . ARG A 1 120 ? -4.033 5.119 14.022 1.00 81.19 120 ARG A O 1
ATOM 911 N N . GLY A 1 121 ? -3.746 5.557 11.836 1.00 78.25 121 GLY A N 1
ATOM 912 C CA . GLY A 1 121 ? -4.349 6.886 11.851 1.00 78.25 121 GLY A CA 1
ATOM 913 C C . GLY A 1 121 ? -5.807 6.840 12.300 1.00 78.25 121 GLY A C 1
ATOM 914 O O . GLY A 1 121 ? -6.192 7.600 13.188 1.00 78.25 121 GLY A O 1
ATOM 915 N N . PHE A 1 122 ? -6.596 5.913 11.758 1.00 75.38 122 PHE A N 1
ATOM 916 C CA . PHE A 1 122 ? -7.999 5.746 12.134 1.00 75.38 122 PHE A CA 1
ATOM 917 C C . PHE A 1 122 ? -8.180 5.228 13.561 1.00 75.38 122 PHE A C 1
ATOM 919 O O . PHE A 1 122 ? -9.064 5.706 14.265 1.00 75.38 122 PHE A O 1
ATOM 926 N N . GLU A 1 123 ? -7.324 4.326 14.042 1.00 72.00 123 GLU A N 1
ATOM 927 C CA . GLU A 1 123 ? -7.363 3.869 15.439 1.00 72.00 123 GLU A CA 1
ATOM 928 C C . GLU A 1 123 ? -7.119 5.001 16.439 1.00 72.00 123 GLU A C 1
ATOM 930 O O . GLU A 1 123 ? -7.819 5.106 17.447 1.00 72.00 123 GLU A O 1
ATOM 935 N N . ILE A 1 124 ? -6.128 5.856 16.169 1.00 72.06 124 ILE A N 1
ATOM 936 C CA . ILE A 1 124 ? -5.831 7.015 17.019 1.00 72.06 124 ILE A CA 1
ATOM 937 C C . ILE A 1 124 ? -7.034 7.966 17.044 1.00 72.06 124 ILE A C 1
ATOM 939 O O . ILE A 1 124 ? -7.401 8.466 18.103 1.00 72.06 124 ILE A O 1
ATOM 943 N N . GLN A 1 125 ? -7.691 8.167 15.901 1.00 68.06 125 GLN A N 1
ATOM 944 C CA . GLN A 1 125 ? -8.875 9.024 15.787 1.00 68.06 125 GLN A CA 1
ATOM 945 C C . GLN A 1 125 ? -10.111 8.432 16.475 1.00 68.06 125 GLN A C 1
ATOM 947 O O . GLN A 1 125 ? -10.839 9.155 17.151 1.00 68.06 125 GLN A O 1
ATOM 952 N N . ALA A 1 126 ? -10.332 7.122 16.355 1.00 65.88 126 ALA A N 1
ATOM 953 C CA . ALA A 1 126 ? -11.424 6.425 17.030 1.00 65.88 126 ALA A CA 1
ATOM 954 C C . ALA A 1 126 ? -11.284 6.513 18.557 1.00 65.88 126 ALA A C 1
ATOM 956 O O . ALA A 1 126 ? -12.267 6.714 19.264 1.00 65.88 126 ALA A O 1
ATOM 957 N N . ARG A 1 127 ? -10.049 6.433 19.069 1.00 64.94 127 ARG A N 1
ATOM 958 C CA . ARG A 1 127 ? -9.746 6.624 20.497 1.00 64.94 127 ARG A CA 1
ATOM 959 C C . ARG A 1 127 ? -9.799 8.091 20.933 1.00 64.94 127 ARG A C 1
ATOM 961 O O . ARG A 1 127 ? -10.005 8.359 22.111 1.00 64.94 127 ARG A O 1
ATOM 968 N N . GLY A 1 128 ? -9.598 9.022 20.002 1.00 56.81 128 GLY A N 1
ATOM 969 C CA . GLY A 1 128 ? -9.462 10.457 20.249 1.00 56.81 128 GLY A CA 1
ATOM 970 C C . GLY A 1 128 ? -10.635 11.319 19.781 1.00 56.81 128 GLY A C 1
ATOM 971 O O . GLY A 1 128 ? -10.417 12.502 19.551 1.00 56.81 128 GLY A O 1
ATOM 972 N N . SER A 1 129 ? -11.847 10.776 19.599 1.00 53.75 129 SER A N 1
ATOM 973 C CA . SER A 1 129 ? -13.028 11.552 19.170 1.00 53.75 129 SER A CA 1
ATOM 974 C C . SER A 1 129 ? -13.468 12.608 20.198 1.00 53.75 129 SER A C 1
ATOM 976 O O . SER A 1 129 ? -14.425 12.414 20.944 1.00 53.75 129 SER A O 1
ATOM 978 N N . GLN A 1 130 ? -12.756 13.735 20.177 1.00 46.00 130 GLN A N 1
ATOM 979 C CA . GLN A 1 130 ? -13.116 15.092 20.592 1.00 46.00 130 GLN A CA 1
ATOM 980 C C . GLN A 1 130 ? -12.211 16.084 19.814 1.00 46.00 130 GLN A C 1
ATOM 982 O O . GLN A 1 130 ? -11.559 16.908 20.433 1.00 46.00 130 GLN A O 1
ATOM 987 N N . ASP A 1 131 ? -12.083 16.007 18.482 1.00 42.56 131 ASP A N 1
ATOM 988 C CA . ASP A 1 131 ? -11.817 17.247 17.725 1.00 42.56 131 ASP A CA 1
ATOM 989 C C . ASP A 1 131 ? -12.200 17.146 16.243 1.00 42.56 131 ASP A C 1
ATOM 991 O O . ASP A 1 131 ? -11.836 16.216 15.518 1.00 42.56 131 ASP A O 1
ATOM 995 N N . THR A 1 132 ? -12.979 18.135 15.824 1.00 49.00 132 THR A N 1
ATOM 996 C CA . THR A 1 132 ? -13.665 18.284 14.545 1.00 49.00 132 THR A CA 1
ATOM 997 C C . THR A 1 132 ? -12.873 19.211 13.638 1.00 49.00 132 THR A C 1
ATOM 999 O O . THR A 1 132 ? -12.975 20.430 13.734 1.00 49.00 132 THR A O 1
ATOM 1002 N N . SER A 1 133 ? -12.099 18.648 12.717 1.00 49.09 133 SER A N 1
ATOM 1003 C CA . SER A 1 133 ? -11.599 19.388 11.549 1.00 49.09 133 SER A CA 1
ATOM 1004 C C . SER A 1 133 ? -11.113 18.409 10.482 1.00 49.09 133 SER A C 1
ATOM 1006 O O . SER A 1 133 ? -9.923 18.275 10.217 1.00 49.09 133 SER A O 1
ATOM 1008 N N . ARG A 1 134 ? -12.051 17.676 9.871 1.00 52.09 134 ARG A N 1
ATOM 1009 C CA . ARG A 1 134 ? -11.798 16.948 8.620 1.00 52.09 134 ARG A CA 1
ATOM 1010 C C . ARG A 1 134 ? -12.938 17.138 7.637 1.00 52.09 134 ARG A C 1
ATOM 1012 O O . ARG A 1 134 ? -14.099 17.275 8.021 1.00 52.09 134 ARG A O 1
ATOM 1019 N N . THR A 1 135 ? -12.568 17.145 6.367 1.00 50.41 135 THR A N 1
ATOM 1020 C CA . THR A 1 135 ? -13.468 17.180 5.218 1.00 50.41 135 THR A CA 1
ATOM 1021 C C . THR A 1 135 ? -14.342 15.921 5.223 1.00 50.41 135 THR A C 1
ATOM 1023 O O . THR A 1 135 ? -13.847 14.829 5.497 1.00 50.41 135 THR A O 1
ATOM 1026 N N . GLY A 1 136 ? -15.644 16.047 4.937 1.00 49.38 136 GLY A N 1
ATOM 1027 C CA . GLY A 1 136 ? -16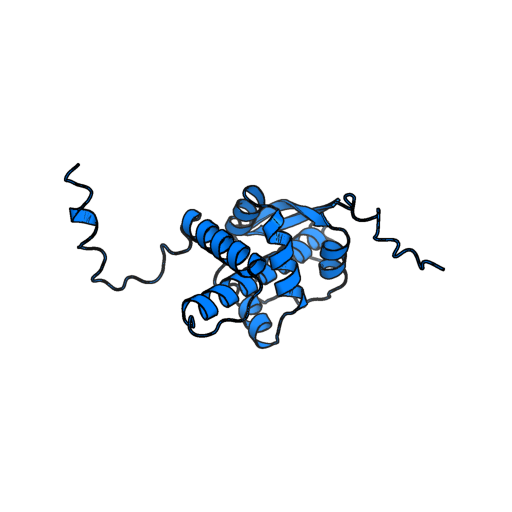.604 14.933 5.060 1.00 49.38 136 GLY A CA 1
ATOM 1028 C C . GLY A 1 136 ? -16.254 13.683 4.238 1.00 49.38 136 GLY A C 1
ATOM 1029 O O . GLY A 1 136 ? -16.614 12.576 4.628 1.00 49.38 136 GLY A O 1
ATOM 1030 N N . ASP A 1 137 ? -15.495 13.853 3.156 1.00 50.41 137 ASP A N 1
ATOM 1031 C CA . ASP A 1 137 ? -15.040 12.778 2.267 1.00 50.41 137 ASP A CA 1
ATOM 1032 C C . ASP A 1 137 ? -13.986 11.864 2.928 1.00 50.41 137 ASP A C 1
ATOM 1034 O O . ASP A 1 137 ? -14.075 10.640 2.856 1.00 50.41 137 ASP A O 1
ATOM 1038 N N . GLU A 1 138 ? -13.046 12.442 3.687 1.00 52.50 138 GLU A N 1
ATOM 1039 C CA . GLU A 1 138 ? -11.996 11.691 4.392 1.00 52.50 138 GLU A CA 1
ATOM 1040 C C . GLU A 1 138 ? -12.572 10.855 5.539 1.00 52.50 138 GLU A C 1
ATOM 1042 O O . GLU A 1 138 ? -12.111 9.747 5.809 1.00 52.50 138 GLU A O 1
ATOM 1047 N N . VAL A 1 139 ? -13.609 11.375 6.203 1.00 52.12 139 VAL A N 1
ATOM 1048 C CA . VAL A 1 139 ? -14.324 10.673 7.277 1.00 52.12 139 VAL A CA 1
ATOM 1049 C C . VAL A 1 139 ? -15.180 9.541 6.705 1.00 52.12 139 VAL A C 1
ATOM 1051 O O . VAL A 1 139 ? -15.216 8.457 7.281 1.00 52.12 139 VAL A O 1
ATOM 1054 N N . ALA A 1 140 ? -15.824 9.742 5.552 1.00 55.69 140 ALA A N 1
ATOM 1055 C CA . ALA A 1 140 ? -16.578 8.687 4.876 1.00 55.69 140 ALA A CA 1
ATOM 1056 C C . ALA A 1 140 ? -15.661 7.543 4.403 1.00 55.69 140 ALA A C 1
ATOM 1058 O O . ALA A 1 140 ? -15.953 6.375 4.667 1.00 55.69 140 ALA A O 1
ATOM 1059 N N . GLY A 1 141 ? -14.513 7.872 3.797 1.00 59.78 141 GLY A N 1
ATOM 1060 C CA . GLY A 1 141 ? -13.495 6.888 3.415 1.00 59.78 141 GLY A CA 1
ATOM 1061 C C . GLY A 1 141 ? -12.895 6.149 4.618 1.00 59.78 141 GLY A C 1
ATOM 1062 O O . GLY A 1 141 ? -12.677 4.939 4.557 1.00 59.78 141 GLY A O 1
ATOM 1063 N N . ALA A 1 142 ? -12.702 6.845 5.745 1.00 55.81 142 ALA A N 1
ATOM 1064 C CA . ALA A 1 142 ? -12.268 6.253 7.011 1.00 55.81 142 ALA A CA 1
ATOM 1065 C C . ALA A 1 142 ? -13.254 5.210 7.544 1.00 55.81 142 ALA A C 1
ATOM 1067 O O . ALA A 1 142 ? -12.860 4.103 7.911 1.00 55.81 142 ALA A O 1
ATOM 1068 N N . VAL A 1 143 ? -14.541 5.562 7.583 1.00 58.25 143 VAL A N 1
ATOM 1069 C CA . VAL A 1 143 ? -15.608 4.683 8.073 1.00 58.25 143 VAL A CA 1
ATOM 1070 C C . VAL A 1 143 ? -15.755 3.465 7.164 1.00 58.25 143 VAL A C 1
ATOM 1072 O O . VAL A 1 143 ? -15.824 2.348 7.674 1.00 58.25 143 VAL A O 1
ATOM 1075 N N . GLY A 1 144 ? -15.716 3.653 5.841 1.00 63.47 144 GLY A N 1
ATOM 1076 C CA . GLY A 1 144 ? -15.746 2.550 4.879 1.00 63.47 144 GLY A CA 1
ATOM 1077 C C . GLY A 1 144 ? -14.553 1.607 5.037 1.00 63.47 144 GLY A C 1
ATOM 1078 O O . GLY A 1 144 ? -14.724 0.391 5.073 1.00 63.47 144 GLY A O 1
ATOM 1079 N N . PHE A 1 145 ? -13.348 2.148 5.234 1.00 66.19 145 PHE A N 1
ATOM 1080 C CA . PHE A 1 145 ? -12.157 1.336 5.471 1.00 66.19 145 PHE A CA 1
ATOM 1081 C C . PHE A 1 145 ? -12.221 0.564 6.797 1.00 66.19 145 PHE A C 1
ATOM 1083 O O . PHE A 1 145 ? -11.879 -0.614 6.832 1.00 66.19 145 PHE A O 1
ATOM 1090 N N . LEU A 1 146 ? -12.698 1.179 7.884 1.00 65.12 146 LEU A N 1
ATOM 1091 C CA . LEU A 1 146 ? -12.893 0.483 9.162 1.00 65.12 146 LEU A CA 1
ATOM 1092 C C . LEU A 1 146 ? -13.955 -0.619 9.055 1.00 65.12 146 LEU A C 1
ATOM 1094 O O . LEU A 1 146 ? -13.738 -1.712 9.565 1.00 65.12 146 LEU A O 1
ATOM 1098 N N . GLN A 1 147 ? -15.061 -0.378 8.351 1.00 65.25 147 GLN A N 1
ATOM 1099 C CA . GLN A 1 147 ? -16.072 -1.406 8.082 1.00 65.25 147 GLN A CA 1
ATOM 1100 C C . GLN A 1 147 ? -15.519 -2.550 7.233 1.00 65.25 147 GLN A C 1
ATOM 1102 O O . GLN A 1 147 ? -15.850 -3.708 7.460 1.00 65.25 147 GLN A O 1
ATOM 1107 N N . LEU A 1 148 ? -14.656 -2.240 6.269 1.00 64.94 148 LEU A N 1
ATOM 1108 C CA . LEU A 1 148 ? -14.004 -3.236 5.435 1.00 64.94 148 LEU A CA 1
ATOM 1109 C C . LEU A 1 148 ? -13.049 -4.104 6.261 1.00 64.94 148 LEU A C 1
ATOM 1111 O O . LEU A 1 148 ? -13.058 -5.324 6.141 1.00 64.94 148 LEU A O 1
ATOM 1115 N N . LEU A 1 149 ? -12.280 -3.488 7.160 1.00 65.75 149 LEU A N 1
ATOM 1116 C CA . LEU A 1 149 ? -11.449 -4.207 8.122 1.00 65.75 149 LEU A CA 1
ATOM 1117 C C . LEU A 1 149 ? -12.293 -5.096 9.040 1.00 65.75 149 LEU A C 1
ATOM 1119 O O . LEU A 1 149 ? -11.984 -6.273 9.189 1.00 65.75 149 LEU A O 1
ATOM 1123 N N . ASP A 1 150 ? -13.380 -4.569 9.598 1.00 65.75 150 ASP A N 1
ATOM 1124 C CA . ASP A 1 150 ? -14.325 -5.336 10.417 1.00 65.75 150 ASP A CA 1
ATOM 1125 C C . ASP A 1 150 ? -14.887 -6.544 9.663 1.00 65.75 150 ASP A C 1
ATOM 1127 O O . ASP A 1 150 ? -14.832 -7.673 10.145 1.00 65.75 150 ASP A O 1
ATOM 1131 N N . ARG A 1 151 ? -15.299 -6.336 8.411 1.00 61.41 151 ARG A N 1
ATOM 1132 C CA . ARG A 1 151 ? -15.805 -7.387 7.528 1.00 61.41 151 ARG A CA 1
ATOM 1133 C C . ARG A 1 151 ? -14.766 -8.459 7.200 1.00 61.41 151 ARG A C 1
ATOM 1135 O O . ARG A 1 151 ? -15.129 -9.619 7.020 1.00 61.41 151 ARG A O 1
ATOM 1142 N N . PHE A 1 152 ? -13.486 -8.101 7.144 1.00 56.81 152 PHE A N 1
ATOM 1143 C CA . PHE A 1 152 ? -12.390 -9.060 7.001 1.00 56.81 152 PHE A CA 1
ATOM 1144 C C . PHE A 1 152 ? -11.983 -9.726 8.326 1.00 56.81 152 PHE A C 1
ATOM 1146 O O . PHE A 1 152 ? -10.955 -10.399 8.371 1.00 56.81 152 PHE A O 1
ATOM 1153 N N . GLY A 1 153 ? -12.780 -9.567 9.390 1.00 55.06 153 GLY A N 1
ATOM 1154 C CA . GLY A 1 153 ? -12.526 -10.154 10.707 1.00 55.06 153 GLY A CA 1
ATOM 1155 C C . GLY A 1 153 ? -11.345 -9.506 11.427 1.00 55.06 153 GLY A C 1
ATOM 1156 O O . GLY A 1 153 ? -10.772 -10.098 12.335 1.00 55.06 153 GLY A O 1
ATOM 1157 N N . TYR A 1 154 ? -10.948 -8.299 11.015 1.00 55.22 154 TYR A N 1
ATOM 1158 C CA . TYR A 1 154 ? -9.734 -7.653 11.503 1.00 55.22 154 TYR A CA 1
ATOM 1159 C C . TYR A 1 154 ? -9.847 -7.214 12.974 1.00 55.22 154 TYR A C 1
ATOM 1161 O O . TYR A 1 154 ? -8.859 -7.221 13.704 1.00 55.22 154 TYR A O 1
ATOM 1169 N N . PHE A 1 155 ? -11.045 -6.831 13.430 1.00 51.8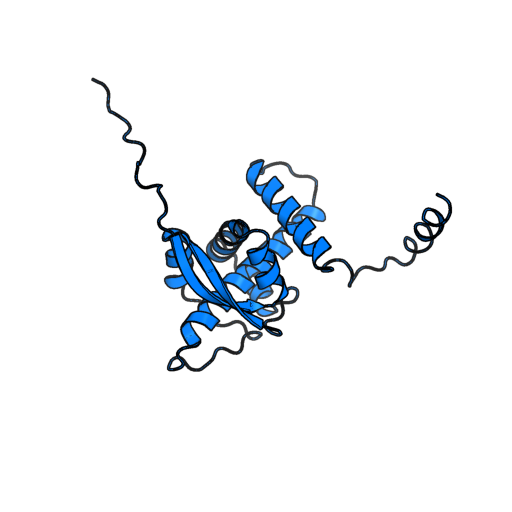8 155 PHE A N 1
ATOM 1170 C CA . PHE A 1 155 ? -11.286 -6.438 14.826 1.00 51.88 155 PHE A CA 1
ATOM 1171 C C . PHE A 1 155 ? -11.633 -7.613 15.752 1.00 51.88 155 PHE A C 1
ATOM 1173 O O . PHE A 1 155 ? -11.794 -7.403 16.954 1.00 51.88 155 PHE A O 1
ATOM 1180 N N . ASP A 1 156 ? -11.708 -8.843 15.235 1.00 48.53 156 ASP A N 1
ATOM 1181 C CA . ASP A 1 156 ? -12.109 -10.017 16.023 1.00 48.53 156 ASP A CA 1
ATOM 1182 C C . ASP A 1 156 ? -10.978 -10.556 16.926 1.00 48.53 156 ASP A C 1
ATOM 1184 O O . ASP A 1 156 ? -11.201 -11.421 17.769 1.00 48.53 156 ASP A O 1
ATOM 1188 N N . SER A 1 157 ? -9.750 -10.032 16.813 1.00 44.00 157 SER A N 1
ATOM 1189 C CA . SER A 1 157 ? -8.589 -10.627 17.485 1.00 44.00 157 SER A CA 1
ATOM 1190 C C . SER A 1 157 ? -7.674 -9.658 18.238 1.00 44.00 157 SER A C 1
ATOM 1192 O O . SER A 1 157 ? -6.472 -9.774 18.065 1.00 44.00 157 SER A O 1
ATOM 1194 N N . GLU A 1 158 ? -8.195 -8.735 19.066 1.00 42.97 158 GLU A N 1
ATOM 1195 C CA . GLU A 1 158 ? -7.567 -8.348 20.363 1.00 42.97 158 GLU A CA 1
ATOM 1196 C C . GLU A 1 158 ? -8.236 -7.141 21.057 1.00 42.97 158 GLU A C 1
ATOM 1198 O O . GLU A 1 158 ? -7.644 -6.078 21.260 1.00 42.97 158 GLU A O 1
ATOM 1203 N N . GLN A 1 159 ? -9.474 -7.326 21.522 1.00 41.84 159 GLN A N 1
ATOM 1204 C CA . GLN A 1 159 ? -9.857 -6.841 22.854 1.00 41.84 159 GLN A CA 1
ATOM 1205 C C . GLN A 1 159 ? -11.133 -7.530 23.334 1.00 41.84 159 GLN A C 1
ATOM 1207 O O . GLN A 1 159 ? -12.238 -6.988 23.334 1.00 41.84 159 GLN A O 1
ATOM 1212 N N . ALA A 1 160 ? -10.937 -8.744 23.841 1.00 33.53 160 ALA A N 1
ATOM 1213 C CA . ALA A 1 160 ? -11.717 -9.202 24.970 1.00 33.53 160 ALA A CA 1
ATOM 1214 C C . ALA A 1 160 ? -11.498 -8.221 26.139 1.00 33.53 160 ALA A C 1
ATOM 1216 O O . ALA A 1 160 ? -10.536 -8.336 26.892 1.00 33.53 160 ALA A O 1
ATOM 1217 N N . ALA A 1 161 ? -12.408 -7.263 26.310 1.00 31.61 161 ALA A N 1
ATOM 1218 C CA . ALA A 1 161 ? -12.861 -6.950 27.657 1.00 31.61 161 ALA A CA 1
ATOM 1219 C C . ALA A 1 161 ? -13.884 -8.048 28.022 1.00 31.61 161 ALA A C 1
ATOM 1221 O O . ALA A 1 161 ? -14.902 -8.180 27.333 1.00 31.61 161 ALA A O 1
ATOM 1222 N N . PRO A 1 162 ? -13.624 -8.885 29.043 1.00 43.84 162 PRO A N 1
ATOM 1223 C CA . PRO A 1 162 ? -14.292 -10.179 29.223 1.00 43.84 162 PRO A CA 1
ATOM 1224 C C . PRO A 1 162 ? -15.772 -10.110 29.652 1.00 43.84 162 PRO A C 1
ATOM 1226 O O . PRO A 1 162 ? -16.406 -11.149 29.809 1.00 43.84 162 PRO A O 1
ATOM 1229 N N . GLU A 1 163 ? -16.371 -8.925 29.797 1.00 39.53 163 GLU A N 1
ATOM 1230 C CA . GLU A 1 163 ? -17.743 -8.774 30.315 1.00 39.53 163 GLU A CA 1
ATOM 1231 C C . GLU A 1 163 ? -18.830 -8.552 29.249 1.00 39.53 163 GLU A C 1
ATOM 1233 O O . GLU A 1 163 ? -20.019 -8.730 29.528 1.00 39.53 163 GLU A O 1
ATOM 1238 N N . ALA A 1 164 ? -18.475 -8.210 28.006 1.00 38.81 164 ALA A N 1
ATOM 1239 C CA . ALA A 1 164 ? -19.478 -7.915 26.972 1.00 38.81 164 ALA A CA 1
ATOM 1240 C C . ALA A 1 164 ? -19.989 -9.167 26.226 1.00 38.81 164 ALA A C 1
ATOM 1242 O O . ALA A 1 164 ? -21.075 -9.144 25.637 1.00 38.81 164 ALA A O 1
ATOM 1243 N N . HIS A 1 165 ? -19.249 -10.280 26.286 1.00 39.34 165 HIS A N 1
ATOM 1244 C CA . HIS A 1 165 ? -19.551 -11.503 25.531 1.00 39.34 165 HIS A CA 1
ATOM 1245 C C . HIS A 1 165 ? -20.706 -12.338 26.126 1.00 39.34 165 HIS A C 1
ATOM 1247 O O . HIS A 1 165 ? -21.331 -13.133 25.424 1.00 39.34 165 HIS A O 1
ATOM 1253 N N . ALA A 1 166 ? -21.071 -12.127 27.394 1.00 38.88 166 ALA A N 1
ATOM 1254 C CA . ALA A 1 166 ? -22.183 -12.851 28.018 1.00 38.88 166 ALA A CA 1
ATOM 1255 C C . ALA A 1 166 ? -23.568 -12.256 27.689 1.00 38.88 166 ALA A C 1
ATOM 1257 O O . ALA A 1 166 ? -24.570 -12.966 27.740 1.00 38.88 166 ALA A O 1
ATOM 1258 N N . LYS A 1 167 ? -23.652 -10.971 27.313 1.00 39.66 167 LYS A N 1
ATOM 1259 C CA . LYS A 1 167 ? -24.949 -10.289 27.121 1.00 39.66 167 LYS A CA 1
ATOM 1260 C C . LYS A 1 167 ? -25.512 -10.389 25.700 1.00 39.66 167 LYS A C 1
ATOM 1262 O O . LYS A 1 167 ? -26.718 -10.257 25.525 1.00 39.66 167 LYS A O 1
ATOM 1267 N N . ARG A 1 168 ? -24.687 -10.680 24.686 1.00 43.09 168 ARG A N 1
ATOM 1268 C CA . ARG A 1 168 ? -25.150 -10.771 23.284 1.00 43.09 168 ARG A CA 1
ATOM 1269 C C . ARG A 1 168 ? -25.658 -12.158 22.878 1.00 43.09 168 ARG A C 1
ATOM 1271 O O . ARG A 1 168 ? -26.562 -12.237 22.051 1.00 43.09 168 ARG A O 1
ATOM 1278 N N . ARG A 1 169 ? -25.196 -13.243 23.521 1.00 39.59 169 ARG A N 1
ATOM 1279 C CA . ARG A 1 169 ? -25.738 -14.602 23.285 1.00 39.59 169 ARG A CA 1
ATOM 1280 C C . ARG A 1 169 ? -27.167 -14.804 23.803 1.00 39.59 169 ARG A C 1
ATOM 1282 O O . ARG A 1 169 ? -27.812 -15.759 23.393 1.00 39.59 169 ARG A O 1
ATOM 1289 N N . ALA A 1 170 ? -27.679 -13.909 24.649 1.00 36.25 170 ALA A N 1
ATOM 1290 C CA . ALA A 1 170 ? -29.049 -13.990 25.156 1.00 36.25 170 ALA A CA 1
ATOM 1291 C C . ALA A 1 170 ? -30.098 -13.356 24.219 1.00 36.25 170 ALA A C 1
ATOM 1293 O O . ALA A 1 170 ? -31.270 -13.712 24.301 1.00 36.25 170 ALA A O 1
ATOM 1294 N N . HIS A 1 171 ? -29.707 -12.447 23.315 1.00 35.84 171 HIS A N 1
ATOM 1295 C CA . HIS A 1 171 ? -30.663 -11.732 22.453 1.00 35.84 171 HIS A CA 1
ATOM 1296 C C . HIS A 1 171 ? -30.917 -12.426 21.101 1.00 35.84 171 HIS A C 1
ATOM 1298 O O . HIS A 1 171 ? -31.937 -12.184 20.467 1.00 35.84 171 HIS A O 1
ATOM 1304 N N . ALA A 1 172 ? -30.028 -13.322 20.662 1.00 36.28 172 ALA A N 1
ATOM 1305 C CA . ALA A 1 172 ? -30.167 -14.047 19.391 1.00 36.28 172 ALA A CA 1
ATOM 1306 C C . ALA A 1 172 ? -30.879 -15.413 19.515 1.00 36.28 172 ALA A C 1
ATOM 1308 O O . ALA A 1 172 ? -30.920 -16.167 18.552 1.00 36.28 172 ALA A O 1
ATOM 1309 N N . ALA A 1 173 ? -31.425 -15.748 20.689 1.00 36.56 173 ALA A N 1
ATOM 1310 C CA . ALA A 1 173 ? -32.115 -17.020 20.941 1.00 36.56 173 ALA A CA 1
ATOM 1311 C C . ALA A 1 173 ? -33.628 -16.858 21.206 1.00 36.56 173 ALA A C 1
ATOM 1313 O O . ALA A 1 173 ? -34.248 -17.751 21.783 1.00 36.56 17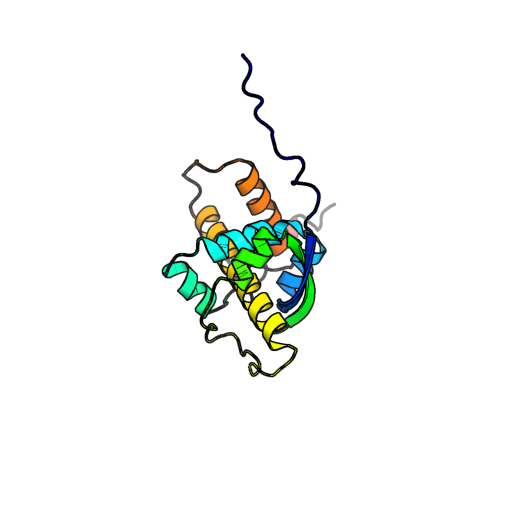3 ALA A O 1
ATOM 1314 N N . ARG A 1 174 ? -34.228 -15.712 20.850 1.00 38.31 174 ARG A N 1
ATOM 1315 C CA . ARG A 1 174 ? -35.641 -15.397 21.148 1.00 38.31 174 ARG A CA 1
ATOM 1316 C C . ARG A 1 174 ? -36.413 -14.675 20.030 1.00 38.31 174 ARG A C 1
ATOM 1318 O O . ARG A 1 174 ? -37.374 -13.971 20.328 1.00 38.31 174 ARG A O 1
ATOM 1325 N N . ALA A 1 175 ? -36.037 -14.870 18.770 1.00 34.16 175 ALA A N 1
ATOM 1326 C CA . ALA A 1 175 ? -36.864 -14.476 17.628 1.00 34.16 175 ALA A CA 1
ATOM 1327 C C . ALA A 1 175 ? -36.976 -15.640 16.646 1.00 34.16 175 ALA A C 1
ATOM 1329 O O . ALA A 1 175 ? -35.923 -16.269 16.396 1.00 34.16 175 ALA A O 1
#

InterPro domains:
  IPR010770 Ecd family [PF07093] (7-166)
  IPR010770 Ecd family [PTHR13060] (6-173)

Organism: NCBI:txid1286918

Sequence (175 aa):
MGGGCRYPDGIRESVHRARCKLPVPIANALAEDPQLIAAAVEAFYSRDPAQTKVCGRMERFPPEPSAMVAVRFNRVQYAKLASHGVRAPAAFQLPPPDSPDYKASVLGMKVACGFEILARGFEIQARGSQDTSRTGDEVAGAVGFLQLLDRFGYFDSEQAAPEAHAKRRAHAARA

Radius of gyration: 19.35 Å; chains: 1; bounding box: 54×58×52 Å

pLDDT: mean 70.73, std 17.56, range [31.61, 90.94]

Secondary structure (DSSP, 8-state):
--------GGGS--EEEEEEEEEHHHHHHHHH-TTHHHHHHHHHHT--HHHHHHHHH-SSS-S-SEEEEEEEEEHHHHHHHHHS--PPPTT--PPPTTSTTHHHHHHHHHHHHHHHHHHHHHHHHHHT-------HHHHHHHHHHHHHHHHTTGGGGS---TTSHHHHTTTTT--

Foldseek 3Di:
DDPPPCDDPPPPDQKDKDKAWAQPLVQVVCVVPLVVLVQLLVLLLPDDPVLVVLLLPLPQRQSPPIDTDIHIDHPVSVCSQVVDDDDQRPRADADPPPDPCNVNHSSRSSSSSSLSSLVVVLVVCVVVPDDDDDDPVSVVSSVSSVVSCVVVVSVVPDDPPPPPVVPVVVPVPPD